Protein AF-A0A160PH85-F1 (afdb_monomer)

Radius of gyration: 37.28 Å; Cα contacts (8 Å, |Δi|>4): 200; chains: 1; bounding box: 58×53×113 Å

Organism: NCBI:txid223967

Secondary structure (DSSP, 8-state):
-----------------------------THHHHHHHHHHHSTTSTHHHHHHHHHHHHHHHHHHHHHHHHHHTT-HHHHHHTB-HHHHHHS-SHHHHHHHHHHH-HHHHS-SEEEEEEEEEEETTEEEEEEEEE-TTS-EEEEEEEEEE-TTS-EEEEEEEEEEPP----

Solvent-accessible surface area (backbone atoms only — not comparable to full-atom values): 10145 Å² total; per-residue (Å²): 137,83,83,89,81,85,87,89,86,84,92,82,83,87,80,93,77,82,88,85,81,77,80,85,79,76,77,75,63,76,69,59,61,57,56,55,55,57,61,62,65,63,68,67,68,71,63,58,58,58,57,52,49,54,52,51,53,51,54,48,50,52,40,54,49,50,26,41,53,19,37,69,71,69,34,42,59,60,27,48,66,35,42,21,69,73,45,40,72,76,30,85,40,40,69,58,42,46,58,50,42,61,73,78,37,45,50,65,46,52,44,69,43,72,46,80,50,76,64,42,76,78,47,97,54,27,37,38,42,32,28,44,31,24,23,81,87,69,52,52,29,36,36,42,35,32,32,35,52,42,98,87,70,48,58,21,39,62,46,74,46,79,43,75,45,82,85,78,80,128

Nearest PDB structures (foldseek):
  3nm7-assembly2_D  TM=8.192E-01  e=1.626E-01  Borreliella burgdorferi
  3n8b-assembly1_A  TM=7.835E-01  e=2.810E-01  Borreliella burgdorferi
  4fcz-assembly2_B  TM=3.807E-01  e=8.813E-03  Pseudomonas putida KT2440
  3nm7-assembly1_A  TM=7.103E-01  e=2.342E-01  Borreliella burgdorferi

Mean predicted aligned error: 13.83 Å

Structure (mmCIF, N/CA/C/O backbone):
data_AF-A0A160PH85-F1
#
_entry.id   AF-A0A160PH85-F1
#
loop_
_atom_site.group_PDB
_atom_site.id
_atom_site.type_symbol
_atom_site.label_atom_id
_atom_site.label_alt_id
_atom_site.label_comp_id
_atom_site.label_asym_id
_atom_site.label_entity_id
_atom_site.label_seq_id
_atom_site.pdbx_PDB_ins_code
_atom_site.Cartn_x
_atom_site.Cartn_y
_atom_site.Cartn_z
_atom_site.occupancy
_atom_site.B_iso_or_equiv
_atom_site.auth_seq_id
_atom_site.auth_comp_id
_atom_site.auth_asym_id
_atom_site.auth_atom_id
_atom_site.pdbx_PDB_model_num
ATOM 1 N N . MET A 1 1 ? -31.679 -39.640 91.077 1.00 38.97 1 MET A N 1
ATOM 2 C CA . MET A 1 1 ? -30.699 -40.746 91.116 1.00 38.97 1 MET A CA 1
ATOM 3 C C . MET A 1 1 ? -29.355 -40.167 90.679 1.00 38.97 1 MET A C 1
ATOM 5 O O . MET A 1 1 ? -29.183 -39.967 89.492 1.00 38.97 1 MET A O 1
ATOM 9 N N . THR A 1 2 ? -28.593 -39.501 91.552 1.00 37.12 2 THR A N 1
ATOM 10 C CA . THR A 1 2 ? -27.645 -40.025 92.569 1.00 37.12 2 THR A CA 1
ATOM 11 C C . THR A 1 2 ? -26.207 -40.074 92.025 1.00 37.12 2 THR A C 1
ATOM 13 O O . THR A 1 2 ? -26.005 -40.565 90.923 1.00 37.12 2 THR A O 1
ATOM 16 N N . ALA A 1 3 ? -25.261 -39.636 92.873 1.00 40.59 3 ALA A N 1
ATOM 17 C CA . ALA A 1 3 ? -23.786 -39.694 92.789 1.00 40.59 3 ALA A CA 1
ATOM 18 C C . ALA A 1 3 ? -23.140 -38.562 91.957 1.00 40.59 3 ALA A C 1
ATOM 20 O O . ALA A 1 3 ? -23.278 -38.540 90.745 1.00 40.59 3 ALA A O 1
ATOM 21 N N . LEU A 1 4 ? -22.487 -37.521 92.503 1.00 45.66 4 LEU A N 1
ATOM 22 C CA . LEU A 1 4 ? -21.490 -37.409 93.590 1.00 45.66 4 LEU A CA 1
ATOM 23 C C . LEU A 1 4 ? -20.307 -38.385 93.468 1.00 45.66 4 LEU A C 1
ATOM 25 O O . LEU A 1 4 ? -20.405 -39.532 93.890 1.00 45.66 4 LEU A O 1
ATOM 29 N N . ALA A 1 5 ? -19.161 -37.868 93.012 1.00 45.28 5 ALA A N 1
ATOM 30 C CA . ALA A 1 5 ? -17.814 -38.320 93.381 1.00 45.28 5 ALA A CA 1
ATOM 31 C C . ALA A 1 5 ? -16.838 -37.133 93.164 1.00 45.28 5 ALA A C 1
ATOM 33 O O . ALA A 1 5 ? -16.748 -36.620 92.057 1.00 45.28 5 ALA A O 1
ATOM 34 N N . ARG A 1 6 ? -16.332 -36.471 94.218 1.00 45.59 6 ARG A N 1
ATOM 35 C CA . ARG A 1 6 ? -15.128 -36.812 95.021 1.00 45.59 6 ARG A CA 1
ATOM 36 C C . ARG A 1 6 ? -13.836 -36.418 94.267 1.00 45.59 6 ARG A C 1
ATOM 38 O O . ARG A 1 6 ? -13.514 -37.041 93.274 1.00 45.59 6 ARG A O 1
ATOM 45 N N . VAL A 1 7 ? -13.200 -35.267 94.520 1.00 44.91 7 VAL A N 1
ATOM 46 C CA . VAL A 1 7 ? -12.321 -34.882 95.657 1.00 44.91 7 VAL A CA 1
ATOM 47 C C . VAL A 1 7 ? -11.009 -35.698 95.741 1.00 44.91 7 VAL A C 1
ATOM 49 O O . VAL A 1 7 ? -11.041 -36.837 96.198 1.00 44.91 7 VAL A O 1
ATOM 52 N N . MET A 1 8 ? -9.895 -34.984 95.444 1.00 36.62 8 MET A N 1
ATOM 53 C CA . MET A 1 8 ? -8.511 -35.041 96.011 1.00 36.62 8 MET A CA 1
ATOM 54 C C . MET A 1 8 ? -7.488 -36.042 95.432 1.00 36.62 8 MET A C 1
ATOM 56 O O . MET A 1 8 ? -7.896 -37.034 94.839 1.00 36.62 8 MET A O 1
ATOM 60 N N . PRO A 1 9 ? -6.170 -35.916 95.742 1.00 52.00 9 PRO A N 1
ATOM 61 C CA . PRO A 1 9 ? -5.299 -34.737 95.979 1.00 52.00 9 PRO A CA 1
ATOM 62 C C . PRO A 1 9 ? -3.922 -34.880 95.260 1.00 52.00 9 PRO A C 1
ATOM 64 O O . PRO A 1 9 ? -3.638 -35.913 94.665 1.00 52.00 9 PRO A O 1
ATOM 67 N N . GLY A 1 10 ? -3.003 -33.909 95.381 1.00 40.59 10 GLY A N 1
ATOM 68 C CA . GLY A 1 10 ? -1.578 -34.212 95.142 1.00 40.59 10 GLY A CA 1
ATOM 69 C C . GLY A 1 10 ? -0.687 -33.041 94.752 1.00 40.59 10 GLY A C 1
ATOM 70 O O . GLY A 1 10 ? -0.408 -32.819 93.582 1.00 40.59 10 GLY A O 1
ATOM 71 N N . SER A 1 11 ? -0.193 -32.325 95.755 1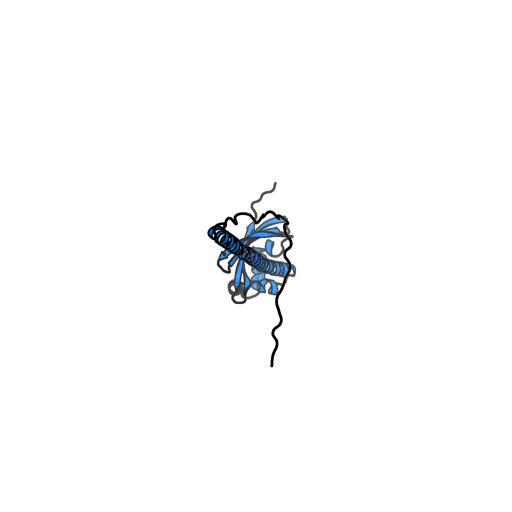.00 54.97 11 SER A N 1
ATOM 72 C CA 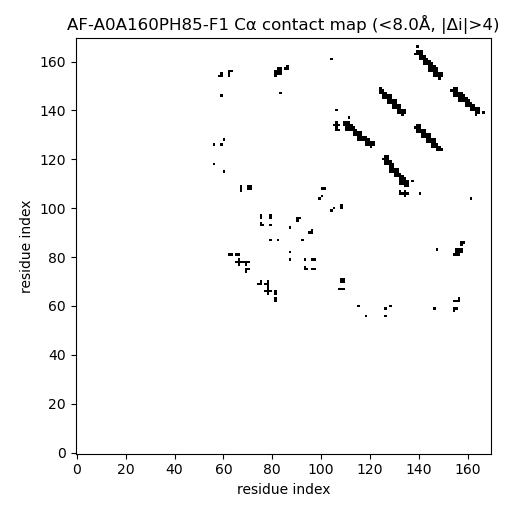. SER A 1 11 ? 0.912 -31.374 95.660 1.00 54.97 11 SER A CA 1
ATOM 73 C C . SER A 1 11 ? 2.211 -32.045 95.206 1.00 54.97 11 SER A C 1
ATOM 75 O O . SER A 1 11 ? 2.631 -32.953 95.909 1.00 54.97 11 SER A O 1
ATOM 77 N N . TRP A 1 12 ? 2.918 -31.527 94.195 1.00 47.91 12 TRP A N 1
ATOM 78 C CA . TRP A 1 12 ? 4.389 -31.578 94.139 1.00 47.91 12 TRP A CA 1
ATOM 79 C C . TRP A 1 12 ? 4.956 -30.343 93.432 1.00 47.91 12 TRP A C 1
ATOM 81 O O . TRP A 1 12 ? 4.346 -29.746 92.550 1.00 47.91 12 TRP A O 1
ATOM 91 N N . ARG A 1 13 ? 6.098 -29.905 93.950 1.00 46.81 13 ARG A N 1
ATOM 92 C CA . ARG A 1 13 ? 6.714 -28.589 93.813 1.00 46.81 13 ARG A CA 1
ATOM 93 C C . ARG A 1 13 ? 7.652 -28.514 92.604 1.00 46.81 13 ARG A C 1
ATOM 95 O O . ARG A 1 13 ? 8.363 -29.465 92.322 1.00 46.81 13 ARG A O 1
ATOM 102 N N . HIS A 1 14 ? 7.754 -27.295 92.073 1.00 50.59 14 HIS A N 1
AT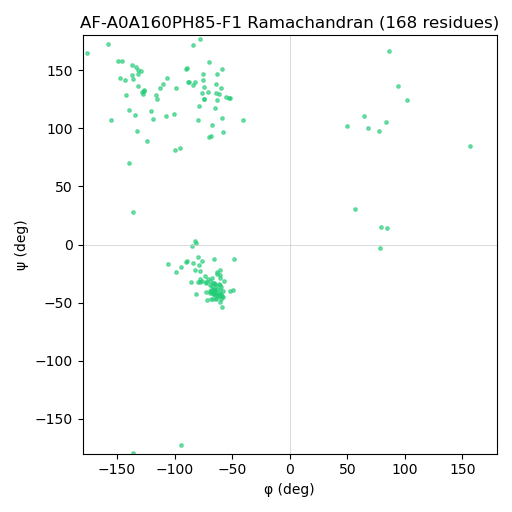OM 103 C CA . HIS A 1 14 ? 8.950 -26.668 91.493 1.00 50.59 14 HIS A CA 1
ATOM 104 C C . HIS A 1 14 ? 9.501 -27.242 90.181 1.00 50.59 14 HIS A C 1
ATOM 106 O O . HIS A 1 14 ? 10.368 -28.106 90.177 1.00 50.59 14 HIS A O 1
ATOM 112 N N . ALA A 1 15 ? 9.179 -26.559 89.084 1.00 48.59 15 ALA A N 1
ATOM 113 C CA . ALA A 1 15 ? 10.149 -26.318 88.026 1.00 48.59 15 ALA A CA 1
ATOM 114 C C . ALA A 1 15 ? 9.966 -24.879 87.531 1.00 48.59 15 ALA A C 1
ATOM 116 O O . ALA A 1 15 ? 8.895 -24.487 87.078 1.00 48.59 15 ALA A O 1
ATOM 117 N N . ARG A 1 16 ? 11.001 -24.057 87.735 1.00 57.28 16 ARG A N 1
ATOM 118 C CA . ARG A 1 16 ? 11.099 -22.709 87.176 1.00 57.28 16 ARG A CA 1
ATOM 119 C C . ARG A 1 16 ? 11.180 -22.840 85.665 1.00 57.28 16 ARG A C 1
ATOM 121 O O . ARG A 1 16 ? 12.196 -23.322 85.172 1.00 57.28 16 ARG A O 1
ATOM 128 N N . GLU A 1 17 ? 10.209 -22.299 84.953 1.00 51.66 17 GLU A N 1
ATOM 129 C CA . GLU A 1 17 ? 10.375 -22.029 83.533 1.00 51.66 17 GLU A CA 1
ATOM 130 C C . GLU A 1 17 ? 10.193 -20.536 83.297 1.00 51.66 17 GLU A C 1
ATOM 132 O O . GLU A 1 17 ? 9.182 -19.916 83.618 1.00 51.66 17 GLU A O 1
ATOM 137 N N . ARG A 1 18 ? 11.309 -19.951 82.865 1.00 52.00 18 ARG A N 1
ATOM 138 C CA . ARG A 1 18 ? 11.480 -18.551 82.513 1.00 52.00 18 ARG A CA 1
ATOM 139 C C . ARG A 1 18 ? 10.519 -18.219 81.379 1.00 52.00 18 ARG A C 1
ATOM 141 O O . ARG A 1 18 ? 10.457 -18.952 80.403 1.00 52.00 18 ARG A O 1
ATOM 148 N N . ILE A 1 19 ? 9.832 -17.092 81.507 1.00 57.91 19 ILE A N 1
ATOM 149 C CA . ILE A 1 19 ? 9.085 -16.445 80.429 1.00 57.91 19 ILE A CA 1
ATOM 150 C C . ILE A 1 19 ? 10.089 -16.006 79.350 1.00 57.91 19 ILE A C 1
ATOM 152 O O . ILE A 1 19 ? 11.055 -15.312 79.681 1.00 57.91 19 ILE A O 1
ATOM 156 N N . PRO A 1 20 ? 9.846 -16.337 78.072 1.00 52.72 20 PRO A N 1
ATOM 157 C CA . PRO A 1 20 ? 10.014 -15.331 77.037 1.00 52.72 20 PRO A CA 1
ATOM 158 C C . PRO A 1 20 ? 8.820 -15.371 76.076 1.00 52.72 20 PRO A C 1
ATOM 160 O O . PRO A 1 20 ? 8.648 -16.304 75.300 1.00 52.72 20 PRO A O 1
ATOM 163 N N . ALA A 1 21 ? 7.999 -14.329 76.105 1.00 45.75 21 ALA A N 1
ATOM 164 C CA . ALA A 1 21 ? 7.094 -14.003 75.009 1.00 45.75 21 ALA A CA 1
ATOM 165 C C . ALA A 1 21 ? 7.290 -12.506 74.771 1.00 45.75 21 ALA A C 1
ATOM 167 O O . ALA A 1 21 ? 7.011 -11.697 75.646 1.00 45.75 21 ALA A O 1
ATOM 168 N N . ALA A 1 22 ? 8.103 -12.151 73.785 1.00 48.22 22 ALA A N 1
ATOM 169 C CA . ALA A 1 22 ? 7.749 -12.040 72.371 1.00 48.22 22 ALA A CA 1
ATOM 170 C C . ALA A 1 22 ? 7.564 -10.551 72.070 1.00 48.22 22 ALA A C 1
ATOM 172 O O . ALA A 1 22 ? 6.879 -9.834 72.795 1.00 48.22 22 ALA A O 1
ATOM 173 N N . GLY A 1 23 ? 8.315 -10.098 71.069 1.00 40.53 23 GLY A N 1
ATOM 174 C CA . GLY A 1 23 ? 8.597 -8.700 70.810 1.00 40.53 23 GLY A CA 1
ATOM 175 C C . GLY A 1 23 ? 7.352 -7.862 70.567 1.00 40.53 23 GLY A C 1
ATOM 176 O O . GLY A 1 23 ? 6.335 -8.328 70.058 1.00 40.53 23 GLY A O 1
ATOM 177 N N . SER A 1 24 ? 7.493 -6.595 70.933 1.00 48.72 24 SER A N 1
ATOM 178 C CA . SER A 1 24 ? 6.669 -5.479 70.502 1.00 48.72 24 SER A CA 1
ATOM 179 C C . SER A 1 24 ? 6.338 -5.595 69.013 1.00 48.72 24 SER A C 1
ATOM 181 O O . SER A 1 24 ? 7.198 -5.396 68.156 1.00 48.72 24 SER A O 1
ATOM 183 N N . ALA A 1 25 ? 5.084 -5.929 68.710 1.00 45.03 25 ALA A N 1
ATOM 184 C CA . ALA A 1 25 ? 4.524 -5.764 67.381 1.00 45.03 25 ALA A CA 1
ATOM 185 C C . ALA A 1 25 ? 4.395 -4.260 67.127 1.00 45.03 25 ALA A C 1
ATOM 187 O O . ALA A 1 25 ? 3.432 -3.613 67.537 1.00 45.03 25 ALA A O 1
ATOM 188 N N . GLU A 1 26 ? 5.418 -3.689 66.505 1.00 52.31 26 GLU A N 1
ATOM 189 C CA . GLU A 1 26 ? 5.367 -2.335 65.984 1.00 52.31 26 GLU A CA 1
ATOM 190 C C . GLU A 1 26 ? 4.365 -2.342 64.823 1.00 52.31 26 GLU A C 1
ATOM 192 O O . GLU A 1 26 ? 4.638 -2.861 63.740 1.00 52.31 26 GLU A O 1
ATOM 197 N N . CYS A 1 27 ? 3.154 -1.837 65.076 1.00 44.97 27 CYS A N 1
ATOM 198 C CA . CYS A 1 27 ? 2.151 -1.584 64.049 1.00 44.97 27 CYS A CA 1
ATOM 199 C C . CYS A 1 27 ? 2.744 -0.629 63.008 1.00 44.97 27 CYS A C 1
ATOM 201 O O . CYS A 1 27 ? 2.713 0.590 63.190 1.00 44.97 27 CYS A O 1
ATOM 203 N N . LEU A 1 28 ? 3.259 -1.171 61.902 1.00 54.47 28 LEU A N 1
ATOM 204 C CA . LEU A 1 28 ? 3.507 -0.377 60.706 1.00 54.47 28 LEU A CA 1
ATOM 205 C C . LEU A 1 28 ? 2.205 0.370 60.357 1.00 54.47 28 LEU A C 1
ATOM 207 O O . LEU A 1 28 ? 1.142 -0.254 60.275 1.00 54.47 28 LEU A O 1
ATOM 211 N N . PRO A 1 29 ? 2.241 1.705 60.200 1.00 52.41 29 PRO A N 1
ATOM 212 C CA . PRO A 1 29 ? 1.034 2.503 60.066 1.00 52.41 29 PRO A CA 1
ATOM 213 C C . PRO A 1 29 ? 0.280 2.098 58.796 1.00 52.41 29 PRO A C 1
ATOM 215 O O . PRO A 1 29 ? 0.810 2.205 57.697 1.00 52.41 29 PRO A O 1
ATOM 218 N N . MET A 1 30 ? -0.992 1.713 58.939 1.00 56.81 30 MET A N 1
ATOM 219 C CA . MET A 1 30 ? -1.927 1.270 57.882 1.00 56.81 30 MET A CA 1
ATOM 220 C C . MET A 1 30 ? -2.000 2.188 56.635 1.00 56.81 30 MET A C 1
ATOM 222 O O . MET A 1 30 ? -2.520 1.807 55.589 1.00 56.81 30 MET A O 1
ATOM 226 N N . ARG A 1 31 ? -1.427 3.393 56.723 1.00 51.41 31 ARG A N 1
ATOM 227 C CA . ARG A 1 31 ? -1.290 4.381 55.648 1.00 51.41 31 ARG A CA 1
ATOM 228 C C . ARG A 1 31 ? -0.277 3.975 54.566 1.00 51.41 31 ARG A C 1
ATOM 230 O O . ARG A 1 31 ? -0.474 4.358 53.420 1.00 51.41 31 ARG A O 1
ATOM 237 N N . THR A 1 32 ? 0.773 3.207 54.874 1.00 51.19 32 THR A N 1
ATOM 238 C CA . THR A 1 32 ? 1.778 2.789 53.868 1.00 51.19 32 THR A CA 1
ATOM 239 C C . THR A 1 32 ? 1.314 1.617 53.007 1.00 51.19 32 THR A C 1
ATOM 241 O O . THR A 1 32 ? 1.633 1.577 51.821 1.00 51.19 32 THR A O 1
ATOM 244 N N . VAL A 1 33 ? 0.509 0.705 53.560 1.00 54.44 33 VAL A N 1
ATOM 245 C CA . VAL A 1 33 ? -0.040 -0.443 52.814 1.00 54.44 33 VAL A CA 1
ATOM 246 C C . VAL A 1 33 ? -1.057 0.014 51.760 1.00 54.44 33 VAL A C 1
ATOM 248 O O . VAL A 1 33 ? -1.035 -0.475 50.633 1.00 54.44 33 VAL A O 1
ATOM 251 N N . ALA A 1 34 ? -1.894 1.007 52.083 1.00 51.69 34 ALA A N 1
ATOM 252 C CA . ALA A 1 34 ? -2.869 1.561 51.139 1.00 51.69 34 ALA A CA 1
ATOM 253 C C . ALA A 1 34 ? -2.201 2.281 49.949 1.00 51.69 34 ALA A C 1
ATOM 255 O O . ALA A 1 34 ? -2.632 2.124 48.809 1.00 51.69 34 ALA A O 1
ATOM 256 N N . SER A 1 35 ? -1.110 3.015 50.193 1.00 51.94 35 SER A N 1
ATOM 257 C CA . SER A 1 35 ? -0.362 3.718 49.141 1.00 51.94 35 SER A CA 1
ATOM 258 C C . SER A 1 35 ? 0.379 2.773 48.188 1.00 51.94 35 SER A C 1
ATOM 260 O O . SER A 1 35 ? 0.500 3.077 47.003 1.00 51.94 35 SER A O 1
ATOM 262 N N . LEU A 1 36 ? 0.840 1.613 48.671 1.00 53.75 36 LEU A N 1
ATOM 263 C CA . LEU A 1 36 ? 1.503 0.612 47.827 1.00 53.75 36 LEU A CA 1
ATOM 264 C C . LEU A 1 36 ? 0.510 -0.109 46.899 1.00 53.75 36 LEU A C 1
ATOM 266 O O . LEU A 1 36 ? 0.851 -0.434 45.765 1.00 53.75 36 LEU A O 1
ATOM 270 N N . LEU A 1 37 ? -0.733 -0.309 47.352 1.00 51.97 37 LEU A N 1
ATOM 271 C CA . LEU A 1 37 ? -1.78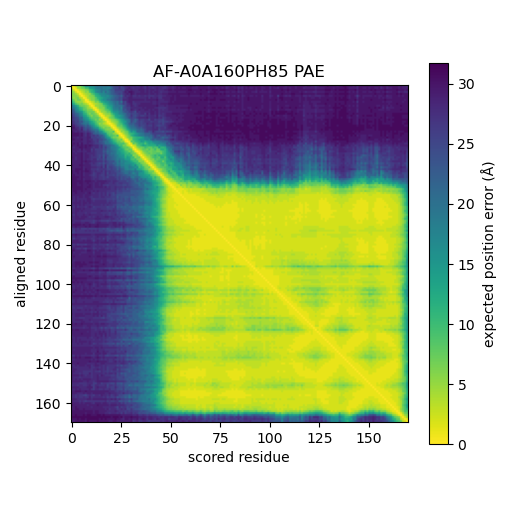8 -0.944 46.555 1.00 51.97 37 LEU A CA 1
ATOM 272 C C . LEU A 1 37 ? -2.260 -0.057 45.388 1.00 51.97 37 LEU A C 1
ATOM 274 O O . LEU A 1 37 ? -2.555 -0.562 44.308 1.00 51.97 37 LEU A O 1
ATOM 278 N N . ILE A 1 38 ? -2.287 1.265 45.583 1.00 54.09 38 ILE A N 1
ATOM 279 C CA . ILE A 1 38 ? -2.696 2.236 44.552 1.00 54.09 38 ILE A CA 1
ATOM 280 C C . ILE A 1 38 ? -1.630 2.376 43.448 1.00 54.09 38 ILE A C 1
ATOM 282 O O . ILE A 1 38 ? -1.986 2.561 42.287 1.00 54.09 38 ILE A O 1
ATOM 286 N N . LEU A 1 39 ? -0.339 2.219 43.771 1.00 53.56 39 LEU A N 1
ATOM 287 C CA . LEU A 1 39 ? 0.755 2.287 42.788 1.00 53.56 39 LEU A CA 1
ATOM 288 C C . LEU A 1 39 ? 0.830 1.041 41.880 1.00 53.56 39 LEU A C 1
ATOM 290 O O . LEU A 1 39 ? 1.281 1.127 40.742 1.00 53.56 39 LEU A O 1
ATOM 294 N N . VAL A 1 40 ? 0.371 -0.119 42.361 1.00 54.41 40 VAL A N 1
ATOM 295 C CA . VAL A 1 40 ? 0.339 -1.368 41.575 1.00 54.41 40 VAL A CA 1
ATOM 296 C C . VAL A 1 40 ? -0.842 -1.393 40.592 1.00 54.41 40 VAL A C 1
ATOM 298 O O . VAL A 1 40 ? -0.726 -1.961 39.509 1.00 54.41 40 VAL A O 1
ATOM 301 N N . LEU A 1 41 ? -1.959 -0.732 40.915 1.00 53.34 41 LEU A N 1
ATOM 302 C CA . LEU A 1 41 ? -3.154 -0.686 40.059 1.00 53.34 41 LEU A CA 1
ATOM 303 C C . LEU A 1 41 ? -3.039 0.285 38.868 1.00 53.34 41 LEU A C 1
ATOM 305 O O . LEU A 1 41 ? -3.721 0.087 37.866 1.00 53.34 41 LEU A O 1
ATOM 309 N N . THR A 1 42 ? -2.165 1.296 38.918 1.00 55.12 42 THR A N 1
ATOM 310 C CA . THR A 1 42 ? -1.960 2.248 37.806 1.00 55.12 42 THR A CA 1
ATOM 311 C C . THR A 1 42 ? -0.987 1.761 36.727 1.00 55.12 42 THR A C 1
ATOM 313 O O . THR A 1 42 ? -1.004 2.289 35.618 1.00 55.12 42 THR A O 1
ATOM 316 N N . GLY A 1 43 ? -0.173 0.732 36.993 1.00 53.47 43 GLY A N 1
ATOM 317 C CA . GLY A 1 43 ? 0.814 0.211 36.034 1.00 53.47 43 GLY A CA 1
ATOM 318 C C . GLY A 1 43 ? 0.244 -0.644 34.890 1.00 53.47 43 GLY A C 1
ATOM 319 O O . GLY A 1 43 ? 0.942 -0.887 33.910 1.00 53.47 43 GLY A O 1
ATOM 320 N N . LEU A 1 44 ? -1.011 -1.100 34.985 1.00 55.41 44 LEU A N 1
ATOM 321 C CA . LEU A 1 44 ? -1.615 -2.036 34.022 1.00 55.41 44 LEU A CA 1
ATOM 322 C C . LEU A 1 44 ? -2.328 -1.359 32.837 1.00 55.41 44 LEU A C 1
ATOM 324 O O . LEU A 1 44 ? -2.601 -2.026 31.843 1.00 55.41 44 LEU A O 1
ATOM 328 N N . ALA A 1 45 ? -2.621 -0.057 32.904 1.00 55.44 45 ALA A N 1
ATOM 329 C CA . ALA A 1 45 ? -3.413 0.623 31.872 1.00 55.44 45 ALA A CA 1
ATOM 330 C C . ALA A 1 45 ? -2.604 1.047 30.628 1.00 55.44 45 ALA A C 1
ATOM 332 O O . ALA A 1 45 ? -3.178 1.217 29.561 1.00 55.44 45 ALA A O 1
ATOM 333 N N . VAL A 1 46 ? -1.277 1.185 30.733 1.00 56.50 46 VAL A N 1
ATOM 334 C CA . VAL A 1 46 ? -0.428 1.722 29.646 1.00 56.50 46 VAL A CA 1
ATOM 335 C C . VAL A 1 46 ? -0.117 0.706 28.534 1.00 56.50 46 VAL A C 1
ATOM 337 O O . VAL A 1 46 ? 0.254 1.099 27.438 1.00 56.50 46 VAL A O 1
ATOM 340 N N . GLN A 1 47 ? -0.294 -0.598 28.763 1.00 58.44 47 GLN A N 1
ATOM 341 C CA . GLN A 1 47 ? 0.129 -1.638 27.804 1.00 58.44 47 GLN A CA 1
ATOM 342 C C . GLN A 1 47 ? -0.940 -2.016 26.758 1.00 58.44 47 GLN A C 1
ATOM 344 O O . GLN A 1 47 ? -0.630 -2.685 25.772 1.00 58.44 47 GLN A O 1
ATOM 349 N N . ALA A 1 48 ? -2.203 -1.628 26.959 1.00 62.25 48 ALA A N 1
ATOM 350 C CA . ALA A 1 48 ? -3.299 -2.013 26.063 1.00 62.25 48 ALA A CA 1
ATOM 351 C C . ALA A 1 48 ? -3.311 -1.211 24.746 1.00 62.25 48 ALA A C 1
ATOM 353 O O . ALA A 1 48 ? -3.681 -1.745 23.693 1.00 62.25 48 ALA A O 1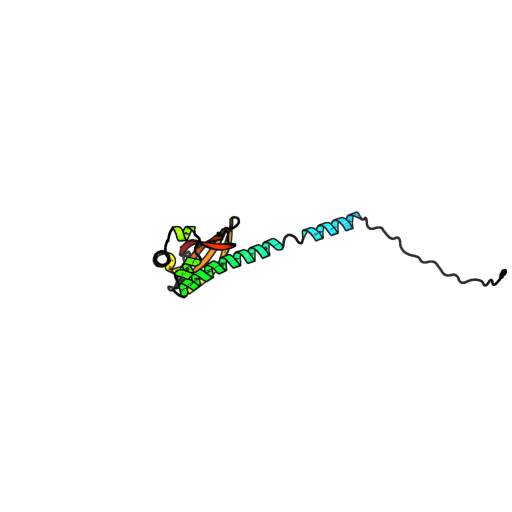
ATOM 354 N N . ASP A 1 49 ? -2.862 0.045 24.791 1.00 67.62 49 ASP A N 1
ATOM 355 C CA . ASP A 1 49 ? -2.891 0.950 23.639 1.00 67.62 49 ASP A CA 1
ATOM 356 C C . ASP A 1 49 ? -1.843 0.569 22.584 1.00 67.62 49 ASP A C 1
ATOM 358 O O . ASP A 1 49 ? -2.153 0.520 21.391 1.00 67.62 49 ASP A O 1
ATOM 362 N N . ASP A 1 50 ? -0.631 0.191 23.004 1.00 76.44 50 ASP A N 1
ATOM 363 C CA . ASP A 1 50 ? 0.454 -0.177 22.083 1.00 76.44 50 ASP A CA 1
ATOM 364 C C . ASP A 1 50 ? 0.148 -1.461 21.293 1.00 76.44 50 ASP A C 1
ATOM 366 O O . ASP A 1 50 ? 0.381 -1.529 20.082 1.00 76.44 50 ASP A O 1
ATOM 370 N N . ALA A 1 51 ? -0.436 -2.473 21.944 1.00 79.38 51 ALA A N 1
ATOM 371 C CA . ALA A 1 51 ? -0.817 -3.725 21.286 1.00 79.38 51 ALA A CA 1
ATOM 372 C C . ALA A 1 51 ? -1.943 -3.524 20.253 1.00 79.38 51 ALA A C 1
ATOM 374 O O . ALA A 1 51 ? -1.931 -4.117 19.165 1.00 79.38 51 ALA A O 1
ATOM 375 N N . THR A 1 52 ? -2.907 -2.658 20.573 1.00 84.12 52 THR A N 1
ATOM 376 C CA . THR A 1 52 ? -4.025 -2.319 19.681 1.00 84.12 52 THR A CA 1
ATOM 377 C C . THR A 1 52 ? -3.537 -1.519 18.473 1.00 84.12 52 THR A C 1
ATOM 379 O O . THR A 1 52 ? -3.920 -1.805 17.332 1.00 84.12 52 THR A O 1
ATOM 382 N N . ARG A 1 53 ? -2.624 -0.568 18.697 1.00 86.38 53 ARG A N 1
ATOM 383 C CA . ARG A 1 53 ? -1.976 0.222 17.646 1.00 86.38 53 ARG A CA 1
ATOM 384 C C . ARG A 1 53 ? -1.190 -0.655 16.675 1.00 86.38 53 ARG A C 1
ATOM 386 O O . ARG A 1 53 ? -1.396 -0.561 15.466 1.00 86.38 53 ARG A O 1
ATOM 393 N N . ASP A 1 54 ? -0.339 -1.552 17.172 1.00 88.94 54 ASP A N 1
ATOM 394 C CA . ASP A 1 54 ? 0.448 -2.454 16.317 1.00 88.94 54 ASP A CA 1
ATOM 395 C C . ASP A 1 54 ? -0.451 -3.354 15.451 1.00 88.94 54 ASP A C 1
ATOM 397 O O . ASP A 1 54 ? -0.238 -3.494 14.244 1.00 88.94 54 ASP A O 1
ATOM 401 N N . THR A 1 55 ? -1.523 -3.893 16.037 1.00 91.62 55 THR A N 1
ATOM 402 C CA . THR A 1 55 ? -2.524 -4.687 15.306 1.00 91.62 55 THR A CA 1
ATOM 403 C C . THR A 1 55 ? -3.196 -3.870 14.199 1.00 91.62 55 THR A C 1
ATOM 405 O O . THR A 1 55 ? -3.343 -4.341 13.068 1.00 91.62 55 THR A O 1
ATOM 408 N N . THR A 1 56 ? -3.551 -2.622 14.498 1.00 93.31 56 THR A N 1
ATOM 409 C CA . THR A 1 56 ? -4.182 -1.703 13.545 1.00 93.31 56 THR A CA 1
ATOM 410 C C . THR A 1 56 ? -3.252 -1.383 12.371 1.00 93.31 56 THR A C 1
ATOM 412 O O . THR A 1 56 ? -3.649 -1.511 11.209 1.00 93.31 56 THR A O 1
ATOM 415 N N . LEU A 1 57 ? -1.988 -1.051 12.650 1.00 94.88 57 LEU A N 1
ATOM 416 C CA . LEU A 1 57 ? -0.987 -0.772 11.617 1.00 94.88 57 LEU A CA 1
ATOM 417 C C . LEU A 1 57 ? -0.699 -2.003 10.747 1.00 94.88 57 LEU A C 1
ATOM 419 O O . LEU A 1 57 ? -0.551 -1.875 9.530 1.00 94.88 57 LEU A O 1
ATOM 423 N N . LYS A 1 58 ? -0.657 -3.203 11.337 1.00 95.94 58 LYS A N 1
ATOM 424 C CA . LYS A 1 58 ? -0.514 -4.464 10.591 1.00 95.94 58 LYS A CA 1
ATOM 425 C C . LYS A 1 58 ? -1.675 -4.690 9.623 1.00 95.94 58 LYS A C 1
ATOM 427 O O . LYS A 1 58 ? -1.432 -5.033 8.469 1.00 95.94 58 LYS A O 1
ATOM 432 N N . ALA A 1 59 ? -2.915 -4.448 10.047 1.00 96.31 59 ALA A N 1
ATOM 433 C CA . ALA A 1 59 ? -4.088 -4.591 9.181 1.00 96.31 59 ALA A CA 1
ATOM 434 C C . ALA A 1 59 ? -4.085 -3.589 8.006 1.00 96.31 59 ALA A C 1
ATOM 436 O O . ALA A 1 59 ? -4.416 -3.947 6.869 1.00 96.31 59 ALA A O 1
ATOM 437 N N . ALA A 1 60 ? -3.658 -2.348 8.256 1.00 96.81 60 ALA A N 1
ATOM 438 C CA . ALA A 1 60 ? -3.492 -1.342 7.210 1.00 96.81 60 ALA A CA 1
ATOM 439 C C . ALA A 1 60 ? -2.397 -1.741 6.202 1.00 96.81 60 ALA A C 1
ATOM 441 O O . ALA A 1 60 ? -2.630 -1.716 4.992 1.00 96.81 60 ALA A O 1
ATOM 442 N N . ARG A 1 61 ? -1.231 -2.195 6.682 1.00 97.94 61 ARG A N 1
ATOM 443 C CA . ARG A 1 61 ? -0.133 -2.689 5.828 1.00 97.94 61 ARG A CA 1
ATOM 444 C C . ARG A 1 61 ? -0.555 -3.883 4.980 1.00 97.94 61 ARG A C 1
ATOM 446 O O . ARG A 1 61 ? -0.328 -3.861 3.774 1.00 97.94 61 ARG A O 1
ATOM 453 N N . ALA A 1 62 ? -1.264 -4.844 5.569 1.00 98.19 62 ALA A N 1
ATOM 454 C CA . ALA A 1 62 ? -1.783 -6.004 4.850 1.00 98.19 62 ALA A CA 1
ATOM 455 C C . ALA A 1 62 ? -2.696 -5.610 3.674 1.00 98.19 62 ALA A C 1
ATOM 457 O O . ALA A 1 62 ? -2.737 -6.296 2.659 1.00 98.19 62 ALA A O 1
ATOM 458 N N . THR A 1 63 ? -3.416 -4.490 3.776 1.00 98.44 63 THR A N 1
ATOM 459 C CA . THR A 1 63 ? -4.250 -3.969 2.679 1.00 98.44 63 THR A CA 1
ATOM 460 C C . THR A 1 63 ? -3.408 -3.474 1.503 1.00 98.44 63 THR A C 1
ATOM 462 O O . THR A 1 63 ? -3.725 -3.769 0.351 1.00 98.44 63 THR A O 1
ATOM 465 N N . ILE A 1 64 ? -2.299 -2.785 1.779 1.00 98.25 64 ILE A N 1
ATOM 466 C CA . ILE A 1 64 ? -1.350 -2.349 0.745 1.00 98.25 64 ILE A CA 1
ATOM 467 C C . ILE A 1 64 ? -0.658 -3.557 0.107 1.00 98.25 64 ILE A C 1
ATOM 469 O O . ILE A 1 64 ? -0.537 -3.621 -1.114 1.00 98.25 64 ILE A O 1
ATOM 473 N N . GLU A 1 65 ? -0.248 -4.539 0.912 1.00 98.00 65 GLU A N 1
ATOM 474 C CA . GLU A 1 65 ? 0.383 -5.771 0.421 1.00 98.00 65 GLU A CA 1
ATOM 475 C C . GLU A 1 65 ? -0.541 -6.538 -0.525 1.00 98.00 65 GLU A C 1
ATOM 477 O O . GLU A 1 65 ? -0.124 -6.883 -1.628 1.00 98.00 65 GLU A O 1
ATOM 482 N N . ARG A 1 66 ? -1.821 -6.717 -0.160 1.00 98.44 66 ARG A N 1
ATOM 483 C CA . ARG A 1 66 ? -2.812 -7.357 -1.043 1.00 98.44 66 ARG A CA 1
ATOM 484 C C . ARG A 1 66 ? -2.951 -6.631 -2.379 1.00 98.44 66 ARG A C 1
ATOM 486 O O . ARG A 1 66 ? -3.043 -7.292 -3.415 1.00 98.44 66 ARG A O 1
ATOM 493 N N . GLN A 1 67 ? -2.927 -5.297 -2.378 1.00 97.94 67 GLN A N 1
ATOM 494 C CA . GLN A 1 67 ? -2.974 -4.519 -3.615 1.00 97.94 67 GLN A CA 1
ATOM 495 C C . GLN A 1 67 ? -1.705 -4.714 -4.464 1.00 97.94 67 GLN A C 1
ATOM 497 O O . GLN A 1 67 ? -1.812 -4.968 -5.664 1.00 97.94 67 GLN A O 1
ATOM 502 N N . ILE A 1 68 ? -0.514 -4.642 -3.859 1.00 97.00 68 ILE A N 1
ATOM 503 C CA . ILE A 1 68 ? 0.764 -4.858 -4.560 1.00 97.00 68 ILE A CA 1
ATOM 504 C C . ILE A 1 68 ? 0.836 -6.276 -5.139 1.00 97.00 68 ILE A C 1
ATOM 506 O O . ILE A 1 68 ? 1.244 -6.465 -6.286 1.00 97.00 68 ILE A O 1
ATOM 510 N N . ASP A 1 69 ? 0.395 -7.284 -4.391 1.00 97.19 69 ASP A N 1
ATOM 511 C CA . ASP A 1 69 ? 0.373 -8.665 -4.864 1.00 97.19 69 ASP A CA 1
ATOM 512 C C . ASP A 1 69 ? -0.642 -8.879 -5.988 1.00 97.19 69 ASP A C 1
ATOM 514 O O . ASP A 1 69 ? -0.375 -9.635 -6.926 1.00 97.19 69 ASP A O 1
ATOM 518 N N . ALA A 1 70 ? -1.784 -8.192 -5.948 1.00 97.88 70 ALA A N 1
ATOM 519 C CA . ALA A 1 70 ? -2.721 -8.177 -7.062 1.00 97.88 70 ALA A CA 1
ATOM 520 C C . ALA A 1 70 ? -2.091 -7.548 -8.318 1.00 97.88 70 ALA A C 1
ATOM 522 O O . ALA A 1 70 ? -2.181 -8.135 -9.398 1.00 97.88 70 ALA A O 1
ATOM 523 N N . PHE A 1 71 ? -1.358 -6.435 -8.188 1.00 96.25 71 PHE A N 1
ATOM 524 C CA . PHE A 1 71 ? -0.607 -5.858 -9.310 1.00 96.25 71 PHE A CA 1
ATOM 525 C C . PHE A 1 71 ? 0.426 -6.831 -9.890 1.00 96.25 71 PHE A C 1
ATOM 527 O O . PHE A 1 71 ? 0.483 -7.003 -11.108 1.00 96.25 71 PHE A O 1
ATOM 534 N N . ARG A 1 72 ? 1.185 -7.537 -9.041 1.00 93.44 72 ARG A N 1
ATOM 535 C CA . ARG A 1 72 ? 2.163 -8.553 -9.477 1.00 93.44 72 ARG A CA 1
ATOM 536 C C . ARG A 1 72 ? 1.527 -9.686 -10.278 1.00 93.44 72 ARG A C 1
ATOM 538 O O . ARG A 1 72 ? 2.129 -10.169 -11.234 1.00 93.44 72 ARG A O 1
ATOM 545 N N . ARG A 1 73 ? 0.308 -10.094 -9.916 1.00 96.06 73 ARG A N 1
ATOM 546 C CA . ARG A 1 73 ? -0.467 -11.108 -10.650 1.00 96.06 73 ARG A CA 1
ATOM 547 C C . ARG A 1 73 ? -1.208 -10.551 -11.872 1.00 96.06 73 ARG A C 1
ATOM 549 O O . ARG A 1 73 ? -1.882 -11.314 -12.554 1.00 96.06 73 ARG A O 1
ATOM 556 N N . ASN A 1 74 ? -1.065 -9.258 -12.173 1.00 95.06 74 ASN A N 1
ATOM 557 C CA . ASN A 1 74 ? -1.834 -8.534 -13.191 1.00 95.06 74 ASN A CA 1
ATOM 558 C C . ASN A 1 74 ? -3.360 -8.604 -12.956 1.00 95.06 74 ASN A C 1
ATOM 560 O O . ASN A 1 74 ? -4.148 -8.563 -13.898 1.00 95.06 74 ASN A O 1
ATOM 564 N N . ASP A 1 75 ? -3.778 -8.695 -11.693 1.00 97.31 75 ASP A N 1
ATOM 565 C CA . ASP A 1 75 ? -5.173 -8.784 -11.267 1.00 97.31 75 ASP A CA 1
ATOM 566 C C . ASP A 1 75 ? -5.704 -7.391 -10.898 1.00 97.31 75 ASP A C 1
ATOM 568 O O . ASP A 1 75 ? -5.704 -6.963 -9.739 1.00 97.31 75 ASP A O 1
ATOM 572 N N . ALA A 1 76 ? -6.130 -6.646 -11.921 1.00 95.81 76 ALA A N 1
ATOM 573 C CA . ALA A 1 76 ? -6.654 -5.294 -11.748 1.00 95.81 76 ALA A CA 1
ATOM 574 C C . ALA A 1 76 ? -7.914 -5.262 -10.867 1.00 95.81 76 ALA A C 1
ATOM 576 O O . ALA A 1 76 ? -8.106 -4.306 -10.116 1.00 95.81 76 ALA A O 1
ATOM 577 N N . ALA A 1 77 ? -8.754 -6.299 -10.934 1.00 97.75 77 ALA A N 1
ATOM 578 C CA . ALA A 1 77 ? -9.990 -6.376 -10.165 1.00 97.75 77 ALA A CA 1
ATOM 579 C C . ALA A 1 77 ? -9.704 -6.525 -8.666 1.00 97.75 77 ALA A C 1
ATOM 581 O O . ALA A 1 77 ? -10.264 -5.775 -7.865 1.00 97.75 77 ALA A O 1
ATOM 582 N N . ALA A 1 78 ? -8.791 -7.424 -8.281 1.00 98.06 78 ALA A N 1
ATOM 583 C CA . ALA A 1 78 ? -8.386 -7.572 -6.886 1.00 98.06 78 ALA A CA 1
ATOM 584 C C . ALA A 1 78 ? -7.659 -6.325 -6.361 1.00 98.06 78 ALA A C 1
ATOM 586 O O . ALA A 1 78 ? -7.926 -5.886 -5.245 1.00 98.06 78 ALA A O 1
ATOM 587 N N . ALA A 1 79 ? -6.801 -5.693 -7.169 1.00 97.69 79 ALA A N 1
ATOM 588 C CA . ALA A 1 79 ? -6.123 -4.461 -6.764 1.00 97.69 79 ALA A CA 1
ATOM 589 C C . ALA A 1 79 ? -7.109 -3.301 -6.539 1.00 97.69 79 ALA A C 1
ATOM 591 O O . ALA A 1 79 ? -6.999 -2.550 -5.564 1.00 97.69 79 ALA A O 1
ATOM 592 N N . TYR A 1 80 ? -8.095 -3.175 -7.431 1.00 97.88 80 TYR A N 1
ATOM 593 C CA . TYR A 1 80 ? -9.177 -2.200 -7.333 1.00 97.88 80 TYR A CA 1
ATOM 594 C C . TYR A 1 80 ? -10.118 -2.495 -6.154 1.00 97.88 80 TYR A C 1
ATOM 596 O O . TYR A 1 80 ? -10.658 -1.572 -5.544 1.00 97.88 80 TYR A O 1
ATOM 604 N N . ALA A 1 81 ? -10.268 -3.764 -5.759 1.00 97.56 81 ALA A N 1
ATOM 605 C CA . ALA A 1 81 ? -11.062 -4.144 -4.597 1.00 97.56 81 ALA A CA 1
ATOM 606 C C . ALA A 1 81 ? -10.506 -3.580 -3.272 1.00 97.56 81 ALA A C 1
ATOM 608 O O . ALA A 1 81 ? -11.273 -3.344 -2.340 1.00 97.56 81 ALA A O 1
ATOM 609 N N . GLU A 1 82 ? -9.209 -3.284 -3.183 1.00 98.25 82 GLU A N 1
ATOM 610 C CA . GLU A 1 82 ? -8.619 -2.647 -1.996 1.00 98.25 82 GLU A CA 1
ATOM 611 C C . GLU A 1 82 ? -8.848 -1.125 -1.938 1.00 98.25 82 GLU A C 1
ATOM 613 O O . GLU A 1 82 ? -8.623 -0.498 -0.899 1.00 98.25 82 GLU A O 1
ATOM 618 N N . ALA A 1 83 ? -9.334 -0.514 -3.023 1.00 97.75 83 ALA A N 1
ATOM 619 C CA . ALA A 1 83 ? -9.601 0.917 -3.091 1.00 97.75 83 ALA A CA 1
ATOM 620 C C . ALA A 1 83 ? -10.875 1.307 -2.321 1.00 97.75 83 ALA A C 1
ATOM 622 O O . ALA A 1 83 ? -11.894 0.607 -2.362 1.00 97.75 83 ALA A O 1
ATOM 623 N N . ALA A 1 84 ? -10.828 2.458 -1.650 1.00 97.81 84 ALA A N 1
ATOM 624 C CA . ALA A 1 84 ? -11.956 3.029 -0.921 1.00 97.81 84 ALA A CA 1
ATOM 625 C C . ALA A 1 84 ? -13.060 3.530 -1.874 1.00 97.81 84 ALA A C 1
ATOM 627 O O . ALA A 1 84 ? -12.761 3.877 -3.021 1.00 97.81 84 ALA A O 1
ATOM 628 N N . PRO A 1 85 ? -14.324 3.646 -1.414 1.00 96.75 85 PRO A N 1
ATOM 629 C CA . PRO A 1 85 ? -15.448 4.080 -2.249 1.00 96.75 85 PRO A CA 1
ATOM 630 C C . PRO A 1 85 ? -15.191 5.389 -3.000 1.00 96.75 85 PRO A C 1
ATOM 632 O O . PRO A 1 85 ? -15.492 5.494 -4.182 1.00 96.75 85 PRO A O 1
ATOM 635 N N . GLN A 1 86 ? -14.548 6.363 -2.355 1.00 95.75 86 GLN A N 1
ATOM 636 C CA . GLN A 1 86 ? -14.172 7.633 -2.985 1.00 95.75 86 GLN A CA 1
ATOM 637 C C . GLN A 1 86 ? -13.229 7.473 -4.190 1.00 95.75 86 GLN A C 1
ATOM 639 O O . GLN A 1 86 ? -13.431 8.123 -5.210 1.00 95.75 86 GLN A O 1
ATOM 644 N N . VAL A 1 87 ? -12.255 6.558 -4.127 1.00 95.25 87 VAL A N 1
ATOM 645 C CA . VAL A 1 87 ? -11.375 6.246 -5.267 1.00 95.25 87 VAL A CA 1
ATOM 646 C C . VAL A 1 87 ? -12.169 5.540 -6.364 1.00 95.25 87 VAL A C 1
ATOM 648 O O . VAL A 1 87 ? -12.009 5.845 -7.544 1.00 95.25 87 VAL A O 1
ATOM 651 N N . ARG A 1 88 ? -13.071 4.632 -5.985 1.00 95.69 88 ARG A N 1
ATOM 652 C CA . ARG A 1 88 ? -13.941 3.919 -6.929 1.00 95.69 88 ARG A CA 1
ATOM 653 C C . ARG A 1 88 ? -14.915 4.848 -7.658 1.00 95.69 88 ARG A C 1
ATOM 655 O O . ARG A 1 88 ? -15.171 4.648 -8.838 1.00 95.69 88 ARG A O 1
ATOM 662 N N . ASN A 1 89 ? -15.389 5.901 -6.994 1.00 95.38 89 ASN A N 1
ATOM 663 C CA . ASN A 1 89 ? -16.231 6.931 -7.606 1.00 95.38 89 ASN A CA 1
ATOM 664 C C . ASN A 1 89 ? -15.473 7.743 -8.670 1.00 95.38 89 ASN A C 1
ATOM 666 O O . ASN A 1 89 ? -16.071 8.162 -9.657 1.00 95.38 89 ASN A O 1
ATOM 670 N N . LEU A 1 90 ? -14.165 7.955 -8.482 1.00 93.38 90 LEU A N 1
ATOM 671 C CA . LEU A 1 90 ? -13.305 8.642 -9.454 1.00 93.38 90 LEU A CA 1
ATOM 672 C C . LEU A 1 90 ? -12.913 7.741 -10.632 1.00 93.38 90 LEU A C 1
ATOM 674 O O . LEU A 1 90 ? -12.744 8.225 -11.750 1.00 93.38 90 LEU A O 1
ATOM 678 N N . PHE A 1 91 ? -12.772 6.438 -10.388 1.00 93.81 91 PHE A N 1
ATOM 679 C CA . PHE A 1 91 ? -12.397 5.439 -11.389 1.00 93.81 91 PHE A CA 1
ATOM 680 C C . PHE A 1 91 ? -13.463 4.341 -11.436 1.00 93.81 91 PHE A C 1
ATOM 682 O O . PHE A 1 91 ? -13.319 3.349 -10.724 1.00 93.81 91 PHE A O 1
ATOM 689 N N . PRO A 1 92 ? -14.520 4.481 -12.260 1.00 90.94 92 PRO A N 1
ATOM 690 C CA . PRO A 1 92 ? -15.705 3.616 -12.199 1.00 90.94 92 PRO A CA 1
ATOM 691 C C . PRO A 1 92 ? -15.470 2.147 -12.572 1.00 90.94 92 PRO A C 1
ATOM 693 O O . PRO A 1 92 ? -16.351 1.316 -12.366 1.00 90.94 92 PRO A O 1
ATOM 696 N N . SER A 1 93 ? -14.310 1.818 -13.148 1.00 95.75 93 SER A N 1
ATOM 697 C CA . SER A 1 93 ? -13.952 0.451 -13.518 1.00 95.75 93 SER A CA 1
ATOM 698 C C . SER A 1 93 ? -12.506 0.122 -13.163 1.00 95.75 93 SER A C 1
ATOM 700 O O . SER A 1 93 ? -11.636 1.001 -13.119 1.00 95.75 93 SER A O 1
ATOM 702 N N . ALA A 1 94 ? -12.244 -1.171 -12.961 1.00 96.06 94 ALA A N 1
ATOM 703 C CA . ALA A 1 94 ? -10.899 -1.682 -12.732 1.00 96.06 94 ALA A CA 1
ATOM 704 C C . ALA A 1 94 ? -9.971 -1.395 -13.928 1.00 96.06 94 ALA A C 1
ATOM 706 O O . ALA A 1 94 ? -8.798 -1.088 -13.711 1.00 96.06 94 ALA A O 1
ATOM 707 N N . GLU A 1 95 ? -10.478 -1.415 -15.173 1.00 95.69 95 GLU A N 1
ATOM 708 C CA . GLU A 1 95 ? -9.668 -1.056 -16.348 1.00 95.69 95 GLU A CA 1
ATOM 709 C C . GLU A 1 95 ? -9.249 0.418 -16.321 1.00 95.69 95 GLU A C 1
ATOM 711 O O . GLU A 1 95 ? -8.096 0.750 -16.596 1.00 95.69 95 GLU A O 1
ATOM 716 N N . THR A 1 96 ? -10.167 1.315 -15.953 1.00 94.38 96 THR A N 1
ATOM 717 C CA . THR A 1 96 ? -9.871 2.753 -15.874 1.00 94.38 96 THR A CA 1
ATOM 718 C C . THR A 1 96 ? -8.858 3.040 -14.767 1.00 94.38 96 THR A C 1
ATOM 720 O O . THR A 1 96 ? -7.901 3.791 -14.972 1.00 94.38 96 THR A O 1
ATOM 723 N N . PHE A 1 97 ? -9.033 2.397 -13.609 1.00 95.25 97 PHE A N 1
ATOM 724 C CA . PHE A 1 97 ? -8.101 2.485 -12.491 1.00 95.25 97 PHE A CA 1
ATOM 725 C C . PHE A 1 97 ? -6.699 2.016 -12.894 1.00 95.25 97 PHE A C 1
ATOM 727 O O . PHE A 1 97 ? -5.736 2.774 -12.758 1.00 95.25 97 PHE A O 1
ATOM 734 N N . ILE A 1 98 ? -6.571 0.804 -13.448 1.00 95.38 98 ILE A N 1
ATOM 735 C CA . ILE A 1 98 ? -5.255 0.247 -13.775 1.00 95.38 98 ILE A CA 1
ATOM 736 C C . ILE A 1 98 ? -4.567 1.025 -14.902 1.00 95.38 98 ILE A C 1
ATOM 738 O O . ILE A 1 98 ? -3.352 1.209 -14.862 1.00 95.38 98 ILE A O 1
ATOM 742 N N . ALA A 1 99 ? -5.326 1.560 -15.865 1.00 94.19 99 ALA A N 1
ATOM 743 C CA . ALA A 1 99 ? -4.783 2.402 -16.927 1.00 94.19 99 ALA A CA 1
ATOM 744 C C . ALA A 1 99 ? -4.178 3.711 -16.389 1.00 94.19 99 ALA A C 1
ATOM 746 O O . ALA A 1 99 ? -3.169 4.183 -16.917 1.00 94.19 99 ALA A O 1
ATOM 747 N N . MET A 1 100 ? -4.767 4.300 -15.344 1.00 92.62 100 MET A N 1
ATOM 748 C CA . MET A 1 100 ? -4.207 5.471 -14.661 1.00 92.62 100 MET A CA 1
ATOM 749 C C . MET A 1 100 ? -2.966 5.089 -13.840 1.00 92.62 100 MET A C 1
ATOM 751 O O . MET A 1 100 ? -1.919 5.727 -13.981 1.00 92.62 100 MET A O 1
ATOM 755 N N . VAL A 1 101 ? -3.046 4.010 -13.052 1.00 93.69 101 VAL A N 1
ATOM 756 C CA . VAL A 1 101 ? -1.932 3.519 -12.220 1.00 93.69 101 VAL A CA 1
ATOM 757 C C . VAL A 1 101 ? -0.704 3.206 -13.077 1.00 93.69 101 VAL A C 1
ATOM 759 O O . VAL A 1 101 ? 0.396 3.650 -12.756 1.00 93.69 101 VAL A O 1
ATOM 762 N N . ALA A 1 102 ? -0.878 2.526 -14.211 1.00 92.19 102 ALA A N 1
ATOM 763 C CA . ALA A 1 102 ? 0.222 2.191 -15.113 1.00 92.19 102 ALA A CA 1
ATOM 764 C C . ALA A 1 102 ? 0.951 3.427 -15.672 1.00 92.19 102 ALA A C 1
ATOM 766 O O . ALA A 1 102 ? 2.148 3.360 -15.943 1.00 92.19 102 ALA A O 1
ATOM 767 N N . LYS A 1 103 ? 0.259 4.565 -15.820 1.00 90.75 103 LYS A N 1
ATOM 768 C CA . LYS A 1 103 ? 0.847 5.811 -16.338 1.00 90.75 103 LYS A CA 1
ATOM 769 C C . LYS A 1 103 ? 1.611 6.598 -15.275 1.00 9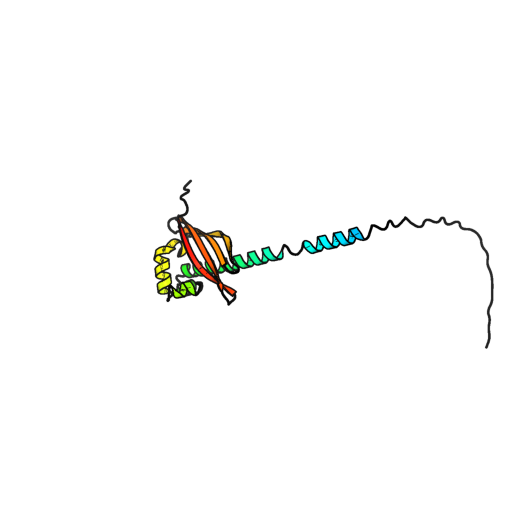0.75 103 LYS A C 1
ATOM 771 O O . LYS A 1 103 ? 2.670 7.138 -15.573 1.00 90.75 103 LYS A O 1
ATOM 776 N N . GLY A 1 104 ? 1.059 6.710 -14.066 1.00 86.50 104 GLY A N 1
ATOM 777 C CA . GLY A 1 104 ? 1.585 7.606 -13.024 1.00 86.50 104 GLY A CA 1
ATOM 778 C C . GLY A 1 104 ? 2.336 6.916 -11.885 1.00 86.50 104 GLY A C 1
ATOM 779 O O . GLY A 1 104 ? 3.064 7.571 -11.145 1.00 86.50 104 GLY A O 1
ATOM 780 N N . TYR A 1 105 ? 2.163 5.603 -11.737 1.00 91.19 105 TYR A N 1
ATOM 781 C CA . TYR A 1 105 ? 2.533 4.854 -10.535 1.00 91.19 105 TYR A CA 1
ATOM 782 C C . TYR A 1 105 ? 3.242 3.532 -10.863 1.00 91.19 105 TYR A C 1
ATOM 784 O O . TYR A 1 105 ? 3.199 2.587 -10.080 1.00 91.19 105 TYR A O 1
ATOM 792 N N . SER A 1 106 ? 3.937 3.453 -12.004 1.00 88.62 106 SER A N 1
ATOM 793 C CA . SER A 1 106 ? 4.682 2.248 -12.412 1.00 88.62 106 SER A CA 1
ATOM 794 C C . SER A 1 106 ? 5.602 1.665 -11.317 1.00 88.62 106 SER A C 1
ATOM 796 O O . SER A 1 106 ? 5.606 0.442 -11.167 1.00 88.62 106 SER A O 1
ATOM 798 N N . PRO A 1 107 ? 6.318 2.470 -10.496 1.00 91.75 107 PRO A N 1
ATOM 799 C CA . PRO A 1 107 ? 7.130 1.946 -9.388 1.00 91.75 107 PRO A CA 1
ATOM 800 C C . PRO A 1 107 ? 6.340 1.179 -8.318 1.00 91.75 107 PRO A C 1
ATOM 802 O O . PRO A 1 107 ? 6.891 0.315 -7.648 1.00 91.75 107 PRO A O 1
ATOM 805 N N . VAL A 1 108 ? 5.049 1.478 -8.160 1.00 92.00 108 VAL A N 1
ATOM 806 C CA . VAL A 1 108 ? 4.129 0.761 -7.263 1.00 92.00 108 VAL A CA 1
ATOM 807 C C . VAL A 1 108 ? 3.525 -0.467 -7.943 1.00 92.00 108 VAL A C 1
ATOM 809 O O . VAL A 1 108 ? 3.255 -1.467 -7.281 1.00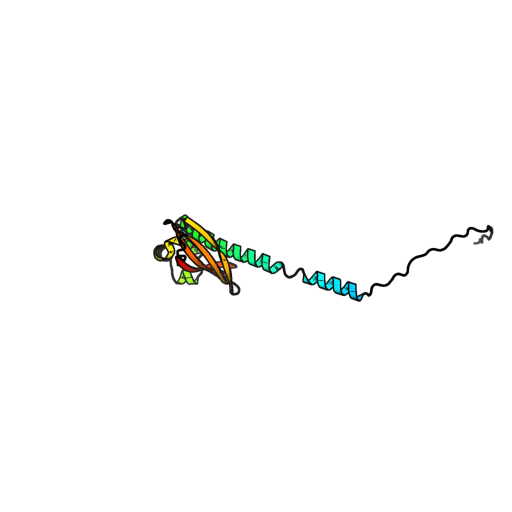 92.00 108 VAL A O 1
ATOM 812 N N . LEU A 1 109 ? 3.315 -0.404 -9.260 1.00 92.62 109 LEU A N 1
ATOM 813 C CA . LEU A 1 109 ? 2.746 -1.503 -10.036 1.00 92.62 109 LEU A CA 1
ATOM 814 C C . LEU A 1 109 ? 3.687 -2.719 -10.067 1.00 92.62 109 LEU A C 1
ATOM 816 O O . LEU A 1 109 ? 3.234 -3.857 -9.957 1.00 92.62 109 LEU A O 1
ATOM 820 N N . ARG A 1 110 ? 4.998 -2.483 -10.219 1.00 90.50 110 ARG A N 1
ATOM 821 C CA . ARG A 1 110 ? 6.035 -3.529 -10.249 1.00 90.50 110 ARG A CA 1
ATOM 822 C C . ARG A 1 110 ? 7.292 -3.109 -9.475 1.00 90.50 110 ARG A C 1
ATOM 824 O O . ARG A 1 110 ? 8.330 -2.843 -10.080 1.00 90.50 110 ARG A O 1
ATOM 831 N N . PRO A 1 111 ? 7.228 -3.029 -8.135 1.00 94.19 111 PRO A N 1
ATOM 832 C CA . PRO A 1 111 ? 8.404 -2.736 -7.333 1.00 94.19 111 PRO A CA 1
ATOM 833 C C . PRO A 1 111 ? 9.346 -3.940 -7.342 1.00 94.19 111 PRO A C 1
ATOM 835 O O . PRO A 1 111 ? 8.936 -5.065 -7.034 1.0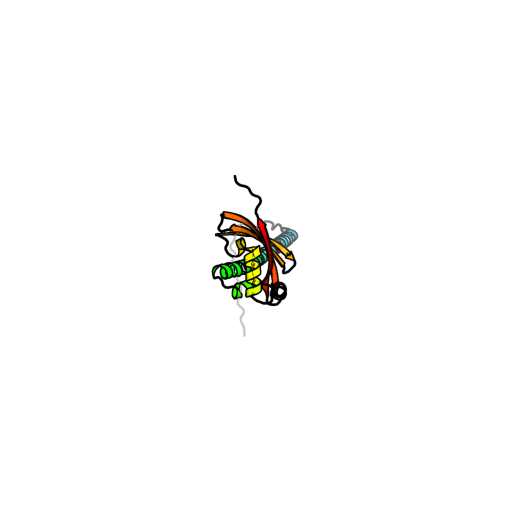0 94.19 111 PRO A O 1
ATOM 838 N N . ARG A 1 112 ? 10.631 -3.694 -7.613 1.00 95.06 112 ARG A N 1
ATOM 839 C CA . ARG A 1 112 ? 11.700 -4.683 -7.428 1.00 95.06 112 ARG A CA 1
ATOM 840 C C . ARG A 1 112 ? 11.853 -5.036 -5.951 1.00 95.06 112 ARG A C 1
ATOM 842 O O . ARG A 1 112 ? 12.024 -6.198 -5.595 1.00 95.06 112 ARG A O 1
ATOM 849 N N . SER A 1 113 ? 11.791 -4.024 -5.090 1.00 95.44 113 SER A N 1
ATOM 850 C CA . SER A 1 113 ? 11.720 -4.179 -3.639 1.00 95.44 113 SER A CA 1
ATOM 851 C C . SER A 1 113 ? 10.939 -3.022 -3.021 1.00 95.44 113 SER A C 1
ATOM 853 O O . SER A 1 113 ? 10.811 -1.957 -3.627 1.00 95.44 113 SER A O 1
ATOM 855 N N . TYR A 1 114 ? 10.399 -3.232 -1.822 1.00 96.94 114 TYR A N 1
ATOM 856 C CA . TYR A 1 114 ? 9.804 -2.170 -1.019 1.00 96.94 114 TYR A CA 1
ATOM 857 C C . TYR A 1 114 ? 10.038 -2.423 0.471 1.00 96.94 114 TYR A C 1
ATOM 859 O O . TYR A 1 114 ? 10.262 -3.559 0.893 1.00 96.94 114 TYR A O 1
ATOM 867 N N . ARG A 1 115 ? 9.961 -1.361 1.272 1.00 97.19 115 ARG A N 1
ATOM 868 C CA . ARG A 1 115 ? 9.910 -1.415 2.735 1.00 97.19 115 ARG A CA 1
ATOM 869 C C . ARG A 1 115 ? 8.862 -0.448 3.258 1.00 97.19 115 ARG A C 1
ATOM 871 O O . ARG A 1 115 ? 8.702 0.651 2.731 1.00 97.19 115 ARG A O 1
ATOM 878 N N . PHE A 1 116 ? 8.166 -0.868 4.309 1.00 97.38 116 PHE A N 1
ATOM 879 C CA . PHE A 1 116 ? 7.306 0.023 5.073 1.00 97.38 116 PHE A CA 1
ATOM 880 C C . PHE A 1 116 ? 8.153 0.916 5.968 1.00 97.38 116 PHE A C 1
ATOM 882 O O . PHE A 1 116 ? 8.990 0.430 6.723 1.00 97.38 116 PHE A O 1
ATOM 889 N N . GLU A 1 117 ? 7.879 2.211 5.901 1.00 96.62 117 GLU A N 1
ATOM 890 C CA . GLU A 1 117 ? 8.451 3.211 6.791 1.00 96.62 117 GLU A CA 1
ATOM 891 C C . GLU A 1 117 ? 7.503 3.465 7.975 1.00 96.62 117 GLU A C 1
ATOM 893 O O . GLU A 1 117 ? 6.477 2.789 8.163 1.00 96.62 117 GLU A O 1
ATOM 898 N N . THR A 1 118 ? 7.831 4.465 8.790 1.00 93.50 118 THR A N 1
ATOM 899 C CA . THR A 1 118 ? 6.970 4.915 9.884 1.00 93.50 118 THR A CA 1
ATOM 900 C C . THR A 1 118 ? 5.580 5.291 9.367 1.00 93.50 118 THR A C 1
ATOM 902 O O . THR A 1 118 ? 5.430 6.114 8.461 1.00 93.50 118 THR A O 1
ATOM 905 N N . ALA A 1 119 ? 4.557 4.696 9.977 1.00 96.12 119 ALA A N 1
ATOM 906 C CA . ALA A 1 119 ? 3.167 5.072 9.769 1.00 96.12 119 ALA A CA 1
ATOM 907 C C . ALA A 1 119 ? 2.756 6.170 10.754 1.00 96.12 119 ALA A C 1
ATOM 909 O O . ALA A 1 119 ? 3.284 6.253 11.866 1.00 96.12 119 ALA A O 1
ATOM 910 N N . ARG A 1 120 ? 1.788 6.991 10.359 1.00 95.25 120 ARG A N 1
ATOM 911 C CA . ARG A 1 120 ? 1.151 7.985 11.223 1.00 95.25 120 ARG A CA 1
ATOM 912 C C . ARG A 1 120 ? -0.353 7.799 11.161 1.00 95.25 120 ARG A C 1
ATOM 914 O O . ARG A 1 120 ? -0.911 7.750 10.072 1.00 95.25 120 ARG A O 1
ATOM 921 N N . GLU A 1 121 ? -0.995 7.723 12.313 1.00 95.19 121 GLU A N 1
ATOM 922 C CA . GLU A 1 121 ? -2.443 7.897 12.400 1.00 95.19 121 GLU A CA 1
ATOM 923 C C . GLU A 1 121 ? -2.734 9.389 12.241 1.00 95.19 121 GLU A C 1
ATOM 925 O O . GLU A 1 121 ? -2.127 10.217 12.924 1.00 95.19 121 GLU A O 1
ATOM 930 N N . THR A 1 122 ? -3.585 9.735 11.281 1.00 93.06 122 THR A N 1
ATOM 931 C CA . THR A 1 122 ? -3.944 11.128 10.976 1.00 93.06 122 THR A CA 1
ATOM 932 C C . THR A 1 122 ? -5.274 11.526 11.603 1.00 93.06 122 THR A C 1
ATOM 934 O O . THR A 1 122 ? -5.488 12.709 11.856 1.00 93.06 122 THR A O 1
ATOM 937 N N . ALA A 1 123 ? -6.127 10.543 11.891 1.00 93.25 123 ALA A N 1
ATOM 938 C CA . ALA A 1 123 ? -7.381 10.672 12.619 1.00 93.25 123 ALA A CA 1
ATOM 939 C C . ALA A 1 123 ? -7.780 9.308 13.210 1.00 93.25 123 ALA A C 1
ATOM 941 O O . ALA A 1 123 ? -7.166 8.282 12.899 1.00 93.25 123 ALA A O 1
ATOM 942 N N . GLU A 1 124 ? -8.833 9.295 14.028 1.00 88.44 124 GLU A N 1
ATOM 943 C CA . GLU A 1 124 ? -9.550 8.069 14.383 1.00 88.44 124 GLU A CA 1
ATOM 944 C C . GLU A 1 124 ? -10.068 7.460 13.071 1.00 88.44 124 GLU A C 1
ATOM 946 O O . GLU A 1 124 ? -10.914 8.047 12.406 1.00 88.44 124 GLU A O 1
ATOM 951 N N . ASP A 1 125 ? -9.476 6.340 12.655 1.00 95.00 125 ASP A N 1
ATOM 952 C CA . ASP A 1 125 ? -9.756 5.607 11.408 1.00 95.00 125 ASP A CA 1
ATOM 953 C C . ASP A 1 125 ? -9.047 6.065 10.141 1.00 95.00 125 ASP A C 1
ATOM 955 O O . ASP A 1 125 ? -9.366 5.570 9.060 1.00 95.00 125 ASP A O 1
ATOM 959 N N . GLU A 1 126 ? -8.010 6.894 10.259 1.00 97.56 126 GLU A N 1
ATOM 960 C CA . GLU A 1 126 ? -7.158 7.258 9.128 1.00 97.56 126 GLU A CA 1
ATOM 961 C C . GLU A 1 126 ? -5.674 7.008 9.401 1.00 97.56 126 GLU A C 1
ATOM 963 O O . GLU A 1 126 ? -5.125 7.403 10.432 1.00 97.56 126 GLU A O 1
ATOM 968 N N . ILE A 1 127 ? -5.002 6.376 8.436 1.00 98.25 127 ILE A N 1
ATOM 969 C CA . ILE A 1 127 ? -3.570 6.073 8.494 1.00 98.25 127 ILE A CA 1
ATOM 970 C C . ILE A 1 127 ? -2.872 6.604 7.248 1.00 98.25 127 ILE A C 1
ATOM 972 O O . ILE A 1 127 ? -3.263 6.313 6.119 1.00 98.25 127 ILE A O 1
ATOM 976 N N . ALA A 1 128 ? -1.760 7.298 7.463 1.00 98.25 128 ALA A N 1
ATOM 977 C CA . ALA A 1 128 ? -0.756 7.597 6.460 1.00 98.25 128 ALA A CA 1
ATOM 978 C C . ALA A 1 128 ? 0.434 6.630 6.610 1.00 98.25 128 ALA A C 1
ATOM 980 O O . ALA A 1 128 ? 1.178 6.685 7.592 1.00 98.25 128 ALA A O 1
ATOM 981 N N . GLN A 1 129 ? 0.633 5.745 5.634 1.00 98.38 129 GLN A N 1
ATOM 982 C CA . GLN A 1 129 ? 1.709 4.752 5.612 1.00 98.38 129 GLN A CA 1
ATOM 983 C C . GLN A 1 129 ? 2.771 5.148 4.580 1.00 98.38 129 GLN A C 1
ATOM 985 O O . GLN A 1 129 ? 2.540 5.091 3.372 1.00 98.38 129 GLN A O 1
ATOM 990 N N . GLY A 1 130 ? 3.954 5.539 5.061 1.00 97.75 130 GLY A N 1
ATOM 991 C CA . GLY A 1 130 ? 5.118 5.779 4.207 1.00 97.75 130 GLY A CA 1
ATOM 992 C C . GLY A 1 130 ? 5.748 4.473 3.723 1.00 97.75 130 GLY A C 1
ATOM 993 O O . GLY A 1 130 ? 5.746 3.472 4.443 1.00 97.75 130 GLY A O 1
ATOM 994 N N . MET A 1 131 ? 6.297 4.471 2.516 1.00 97.44 131 MET A N 1
ATOM 995 C CA . MET A 1 131 ? 7.017 3.337 1.946 1.00 97.44 131 MET A CA 1
ATOM 996 C C . MET A 1 131 ? 8.195 3.816 1.110 1.00 97.44 131 MET A C 1
ATOM 998 O O . MET A 1 131 ? 8.058 4.772 0.349 1.00 97.44 131 MET A O 1
ATOM 1002 N N . SER A 1 132 ? 9.308 3.098 1.188 1.00 96.69 132 SER A N 1
ATOM 1003 C CA . SER A 1 132 ? 10.413 3.213 0.236 1.00 96.69 132 SER A CA 1
ATOM 1004 C C . SER A 1 132 ? 10.303 2.083 -0.781 1.00 96.69 132 SER A C 1
ATOM 1006 O O . SER A 1 132 ? 10.060 0.937 -0.399 1.00 96.69 132 SER A O 1
ATOM 1008 N N . LEU A 1 133 ? 10.468 2.382 -2.066 1.00 95.69 133 LEU A N 1
ATOM 1009 C CA . LEU A 1 133 ? 10.394 1.412 -3.158 1.00 95.69 133 LEU A CA 1
ATOM 1010 C C . LEU A 1 133 ? 11.592 1.576 -4.081 1.00 95.69 133 LEU A C 1
ATOM 1012 O O . LEU A 1 133 ? 12.072 2.686 -4.277 1.00 95.69 133 LEU A O 1
ATOM 1016 N N . GLN A 1 134 ? 12.008 0.481 -4.702 1.00 95.50 134 GLN A N 1
ATOM 1017 C CA . GLN A 1 134 ? 12.929 0.511 -5.828 1.00 95.50 134 GLN A CA 1
ATOM 1018 C C . GLN A 1 134 ? 12.213 -0.027 -7.064 1.00 95.50 134 GLN A C 1
ATOM 1020 O O . GLN A 1 134 ? 11.614 -1.106 -7.010 1.00 95.50 134 GLN A O 1
ATOM 1025 N N . ASP A 1 135 ? 12.259 0.718 -8.166 1.00 93.62 135 ASP A N 1
ATOM 1026 C CA . ASP A 1 135 ? 11.693 0.263 -9.436 1.00 93.62 135 ASP A CA 1
ATOM 1027 C C . ASP A 1 135 ? 12.607 -0.746 -10.159 1.00 93.62 135 ASP A C 1
ATOM 1029 O O . ASP A 1 135 ? 13.706 -1.078 -9.706 1.00 93.62 135 ASP A O 1
ATOM 1033 N N . GLU A 1 136 ? 12.139 -1.268 -11.293 1.00 91.88 136 GLU A N 1
ATOM 1034 C CA . GLU A 1 136 ? 12.896 -2.228 -12.111 1.00 91.88 136 GLU A CA 1
ATOM 1035 C C . GLU A 1 136 ? 14.198 -1.637 -12.682 1.00 91.88 136 GLU A C 1
ATOM 1037 O O . GLU A 1 136 ? 15.141 -2.382 -12.946 1.00 91.88 136 GLU A O 1
ATOM 1042 N N . ALA A 1 137 ? 14.283 -0.309 -12.825 1.00 91.69 137 ALA A N 1
ATOM 1043 C CA . ALA A 1 137 ? 15.479 0.399 -13.278 1.00 91.69 137 ALA A CA 1
ATOM 1044 C C . ALA A 1 137 ? 16.470 0.701 -12.136 1.00 91.69 137 ALA A C 1
ATOM 1046 O O . ALA A 1 137 ? 17.541 1.260 -12.380 1.00 91.69 137 ALA A O 1
ATOM 1047 N N . GLY A 1 138 ? 16.137 0.334 -10.894 1.00 92.19 138 GLY A N 1
ATOM 1048 C CA . GLY A 1 138 ? 16.968 0.589 -9.723 1.00 92.19 138 GLY A CA 1
ATOM 1049 C C . GLY A 1 138 ? 16.877 2.020 -9.193 1.00 92.19 138 GLY A C 1
ATOM 1050 O O . GLY A 1 138 ? 17.749 2.427 -8.430 1.00 92.19 138 GLY A O 1
ATOM 1051 N N . LEU A 1 139 ? 15.871 2.799 -9.598 1.00 93.00 139 LEU A N 1
ATOM 1052 C CA . LEU A 1 139 ? 15.625 4.118 -9.023 1.00 93.00 139 LEU A CA 1
ATOM 1053 C C . LEU A 1 139 ? 14.813 3.977 -7.740 1.00 93.00 139 LEU A C 1
ATOM 1055 O O . LEU A 1 139 ? 13.834 3.228 -7.692 1.00 93.00 139 LEU A O 1
ATOM 1059 N N . ASP A 1 140 ? 15.205 4.741 -6.725 1.00 95.19 140 ASP A N 1
ATOM 1060 C CA . ASP A 1 140 ? 14.519 4.763 -5.443 1.00 95.19 140 ASP A CA 1
ATOM 1061 C C . ASP A 1 140 ? 13.382 5.794 -5.439 1.00 95.19 140 ASP A C 1
ATOM 1063 O O . ASP A 1 140 ? 13.483 6.916 -5.952 1.00 95.19 140 ASP A O 1
ATOM 1067 N N . TRP A 1 141 ? 12.275 5.396 -4.827 1.00 96.38 141 TRP A N 1
ATOM 1068 C CA . TRP A 1 141 ? 11.030 6.139 -4.734 1.00 96.38 141 TRP A CA 1
ATOM 1069 C C . TRP A 1 141 ? 10.507 6.109 -3.305 1.00 96.38 141 TRP A C 1
ATOM 1071 O O . TRP A 1 141 ? 10.713 5.152 -2.563 1.00 96.38 141 TRP A O 1
ATOM 1081 N N . VAL A 1 142 ? 9.760 7.144 -2.948 1.00 96.25 142 VAL A N 1
ATOM 1082 C CA . VAL A 1 142 ? 8.975 7.204 -1.721 1.00 96.25 142 VAL A CA 1
ATOM 1083 C C . VAL A 1 142 ? 7.505 7.262 -2.104 1.00 96.25 142 VAL A C 1
ATOM 1085 O O . VAL A 1 142 ? 7.092 8.143 -2.865 1.00 96.25 142 VAL A O 1
ATOM 1088 N N . ALA A 1 143 ? 6.714 6.338 -1.565 1.00 97.25 143 ALA A N 1
ATOM 1089 C CA . ALA A 1 143 ? 5.264 6.391 -1.627 1.00 97.25 143 ALA A CA 1
ATOM 1090 C C . ALA A 1 143 ? 4.673 6.773 -0.269 1.00 97.25 143 ALA A C 1
ATOM 1092 O O . ALA A 1 143 ? 5.155 6.358 0.783 1.00 97.25 143 ALA A O 1
ATOM 1093 N N . LEU A 1 144 ? 3.596 7.546 -0.304 1.00 97.75 144 LEU A N 1
ATOM 1094 C CA . LEU A 1 144 ? 2.749 7.816 0.846 1.00 97.75 144 LEU A CA 1
ATOM 1095 C C . LEU A 1 144 ? 1.348 7.308 0.534 1.00 97.75 144 LEU A C 1
ATOM 1097 O O . LEU A 1 144 ? 0.641 7.904 -0.282 1.00 97.75 144 LEU A O 1
ATOM 1101 N N . TYR A 1 145 ? 0.967 6.216 1.183 1.00 98.31 145 TYR A N 1
ATOM 1102 C CA . TYR A 1 145 ? -0.389 5.691 1.131 1.00 98.31 145 TYR A CA 1
ATOM 1103 C C . TYR A 1 145 ? -1.241 6.337 2.206 1.00 98.31 145 TYR A C 1
ATOM 1105 O O . TYR A 1 145 ? -0.794 6.492 3.341 1.00 98.31 145 TYR A O 1
ATOM 1113 N N . THR A 1 146 ? -2.481 6.652 1.863 1.00 98.44 146 THR A N 1
ATOM 1114 C CA . THR A 1 146 ? -3.514 7.007 2.833 1.00 98.44 146 THR A CA 1
ATOM 1115 C C . THR A 1 146 ? -4.570 5.912 2.844 1.00 98.44 146 THR A C 1
ATOM 1117 O O . THR A 1 146 ? -4.984 5.421 1.789 1.00 98.44 146 THR A O 1
ATOM 1120 N N . LEU A 1 147 ? -4.977 5.495 4.038 1.00 98.69 147 LEU A N 1
ATOM 1121 C CA . LEU A 1 147 ? -5.979 4.465 4.261 1.00 98.69 147 LEU A CA 1
ATOM 1122 C C . LEU A 1 147 ? -7.023 4.970 5.236 1.00 98.69 147 LEU A C 1
ATOM 1124 O O . LEU A 1 147 ? -6.708 5.736 6.143 1.00 98.69 147 LEU A O 1
ATOM 1128 N N . GLN A 1 148 ? -8.240 4.472 5.067 1.00 98.44 148 GLN A N 1
ATOM 1129 C CA . GLN A 1 148 ? -9.339 4.743 5.974 1.00 98.44 148 GLN A CA 1
ATOM 1130 C C . GLN A 1 148 ? -10.047 3.443 6.344 1.00 98.44 148 GLN A C 1
ATOM 1132 O O . GLN A 1 148 ? -10.313 2.611 5.463 1.00 98.44 148 GLN A O 1
ATOM 1137 N N . ARG A 1 149 ? -10.368 3.265 7.626 1.00 97.88 149 ARG A N 1
ATOM 1138 C CA . ARG A 1 149 ? -11.208 2.155 8.080 1.00 97.88 149 ARG A CA 1
ATOM 1139 C C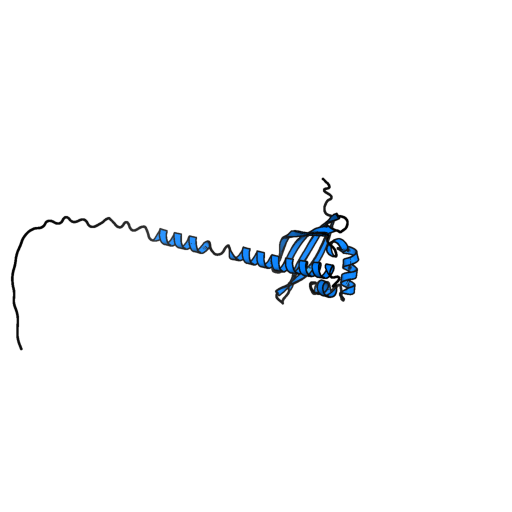 . ARG A 1 149 ? -12.651 2.456 7.695 1.00 97.88 149 ARG A C 1
ATOM 1141 O O . ARG A 1 149 ? -13.173 3.530 7.972 1.00 97.88 149 ARG A O 1
ATOM 1148 N N . GLN A 1 150 ? -13.272 1.534 6.978 1.00 97.38 150 GLN A N 1
ATOM 1149 C CA . GLN A 1 150 ? -14.650 1.682 6.529 1.00 97.38 150 GLN A CA 1
ATOM 1150 C C . GLN A 1 150 ? -15.620 1.234 7.630 1.00 97.38 150 GLN A C 1
ATOM 1152 O O . GLN A 1 150 ? -15.221 0.630 8.626 1.00 97.38 150 GLN A O 1
ATOM 1157 N N . ALA A 1 151 ? -16.916 1.482 7.427 1.00 95.06 151 ALA A N 1
ATOM 1158 C CA . ALA A 1 151 ? -17.963 1.075 8.368 1.00 95.06 151 ALA A CA 1
ATOM 1159 C C . ALA A 1 151 ? -18.041 -0.452 8.587 1.00 95.06 151 ALA A C 1
ATOM 1161 O O . ALA A 1 151 ? -18.539 -0.898 9.615 1.00 95.06 151 ALA A O 1
ATOM 1162 N N . ASP A 1 152 ? -17.532 -1.253 7.644 1.00 94.69 152 ASP A N 1
ATOM 1163 C CA . ASP A 1 152 ? -17.408 -2.715 7.756 1.00 94.69 152 ASP A CA 1
ATOM 1164 C C . ASP A 1 152 ? -16.153 -3.166 8.541 1.00 94.69 152 ASP A C 1
ATOM 1166 O O . ASP A 1 152 ? -15.868 -4.361 8.645 1.00 94.69 152 ASP A O 1
ATOM 1170 N N . GLY A 1 153 ? -15.379 -2.215 9.074 1.00 94.25 153 GLY A N 1
ATOM 1171 C CA . GLY A 1 153 ? -14.136 -2.449 9.805 1.00 94.25 153 GLY A CA 1
ATOM 1172 C C . GLY A 1 153 ? -12.919 -2.737 8.920 1.00 94.25 153 GLY A C 1
ATOM 1173 O O . GLY A 1 153 ? -11.815 -2.879 9.446 1.00 94.25 153 GLY A O 1
ATOM 1174 N N . GLN A 1 154 ? -13.074 -2.811 7.595 1.00 96.81 154 GLN A N 1
ATOM 1175 C CA . GLN A 1 154 ? -11.966 -3.066 6.678 1.00 96.81 154 GLN A CA 1
ATOM 1176 C C . GLN A 1 154 ? -11.190 -1.785 6.383 1.00 96.81 154 GLN A C 1
ATOM 1178 O O . GLN A 1 154 ? -11.761 -0.719 6.155 1.00 96.81 154 GLN A O 1
ATOM 1183 N N . TRP A 1 155 ? -9.867 -1.897 6.315 1.00 98.25 155 TRP A N 1
ATOM 1184 C CA . TRP A 1 155 ? -9.031 -0.828 5.780 1.00 98.25 155 TRP A CA 1
ATOM 1185 C C . TRP A 1 155 ? -9.153 -0.783 4.260 1.00 98.25 155 TRP A C 1
ATOM 1187 O O . TRP A 1 155 ? -9.107 -1.815 3.591 1.00 98.25 155 TRP A O 1
ATOM 1197 N N . ARG A 1 156 ? -9.291 0.423 3.706 1.00 98.50 156 ARG A N 1
ATOM 1198 C CA . ARG A 1 156 ? -9.276 0.662 2.260 1.00 98.50 156 ARG A CA 1
ATOM 1199 C C . ARG A 1 156 ? -8.351 1.812 1.914 1.00 98.50 156 ARG A C 1
ATOM 1201 O O . ARG A 1 156 ? -8.236 2.774 2.670 1.00 98.50 156 ARG A O 1
ATOM 1208 N N . ILE A 1 157 ? -7.715 1.717 0.753 1.00 98.50 157 ILE A N 1
ATOM 1209 C CA . ILE A 1 157 ? -6.767 2.720 0.269 1.00 98.50 157 ILE A CA 1
ATOM 1210 C C . ILE A 1 157 ? -7.549 3.907 -0.290 1.00 98.50 157 ILE A C 1
ATOM 1212 O O . ILE A 1 157 ? -8.330 3.764 -1.233 1.00 98.50 157 ILE A O 1
ATOM 1216 N N . THR A 1 158 ? -7.341 5.081 0.296 1.00 98.12 158 THR A N 1
ATOM 1217 C CA . THR A 1 158 ? -7.965 6.343 -0.118 1.00 98.12 158 THR A CA 1
ATOM 1218 C C . THR A 1 158 ? -7.082 7.139 -1.073 1.00 98.12 158 THR A C 1
ATOM 1220 O O . THR A 1 158 ? -7.586 7.980 -1.811 1.00 98.12 158 THR A O 1
ATOM 1223 N N . GLY A 1 159 ? -5.779 6.848 -1.111 1.00 96.44 159 GLY A N 1
ATOM 1224 C CA . GLY A 1 159 ? -4.846 7.522 -2.001 1.00 96.44 159 GLY A CA 1
ATOM 1225 C C . GLY A 1 159 ? -3.429 6.963 -1.941 1.00 96.44 159 GLY A C 1
ATOM 1226 O O . GLY A 1 159 ? -3.050 6.241 -1.019 1.00 96.44 159 GLY A O 1
ATOM 1227 N N . CYS A 1 160 ? -2.642 7.323 -2.952 1.00 96.69 160 CYS A N 1
ATOM 1228 C CA . CYS A 1 160 ? -1.209 7.078 -3.015 1.00 96.69 160 CYS A CA 1
ATOM 1229 C C . CYS A 1 160 ? -0.533 8.286 -3.668 1.00 96.69 160 CYS A C 1
ATOM 1231 O O . CYS A 1 160 ? -0.920 8.727 -4.753 1.00 96.69 160 CYS A O 1
ATOM 1233 N N . GLN A 1 161 ? 0.494 8.819 -3.017 1.00 95.62 161 GLN A N 1
ATOM 1234 C CA . GLN A 1 161 ? 1.387 9.824 -3.588 1.00 95.62 161 GLN A CA 1
ATOM 1235 C C . GLN A 1 161 ? 2.745 9.183 -3.821 1.00 95.62 161 GLN A C 1
ATOM 1237 O O . GLN A 1 161 ? 3.215 8.444 -2.965 1.00 95.62 161 GLN A O 1
ATOM 1242 N N . LEU A 1 162 ? 3.381 9.476 -4.951 1.00 94.94 162 LEU A N 1
ATOM 1243 C CA . LEU A 1 162 ? 4.659 8.886 -5.327 1.00 94.94 162 LEU A CA 1
ATOM 1244 C C . LEU A 1 162 ? 5.648 9.990 -5.698 1.00 94.94 162 LEU A C 1
ATOM 1246 O O . LEU A 1 162 ? 5.323 10.891 -6.471 1.00 94.94 162 LEU A O 1
ATOM 1250 N N . LYS A 1 163 ? 6.854 9.933 -5.135 1.00 94.81 163 LYS A N 1
ATOM 1251 C CA . LYS A 1 163 ? 7.938 10.887 -5.397 1.00 94.81 163 LYS A CA 1
ATOM 1252 C C . LYS A 1 163 ? 9.248 10.130 -5.563 1.00 94.81 163 LYS A C 1
ATOM 1254 O O . LYS A 1 163 ? 9.458 9.119 -4.901 1.00 94.81 163 LYS A O 1
ATOM 1259 N N . LYS A 1 164 ? 10.138 10.616 -6.428 1.00 93.62 164 LYS A N 1
ATOM 1260 C CA . LYS A 1 164 ? 11.511 10.095 -6.483 1.00 93.62 164 LYS A CA 1
ATOM 1261 C C . LYS A 1 164 ? 12.203 10.395 -5.157 1.00 93.62 164 LYS A C 1
ATOM 1263 O O . LYS A 1 164 ? 12.020 11.489 -4.618 1.00 93.62 164 LYS A O 1
ATOM 1268 N N . ALA A 1 165 ? 12.967 9.439 -4.638 1.00 88.81 165 ALA A N 1
ATOM 1269 C CA . ALA A 1 165 ? 13.795 9.691 -3.472 1.00 88.81 165 ALA A CA 1
ATOM 1270 C C . ALA A 1 165 ? 14.854 10.758 -3.819 1.00 88.81 165 ALA A C 1
ATOM 1272 O O . ALA A 1 165 ? 15.302 10.819 -4.973 1.00 88.81 165 ALA A O 1
ATOM 1273 N N . PRO A 1 166 ? 15.248 11.620 -2.864 1.00 81.69 166 PRO A N 1
ATOM 1274 C CA . PRO A 1 166 ? 16.416 12.475 -3.034 1.00 81.69 166 PRO A CA 1
ATOM 1275 C C . PRO A 1 166 ? 17.605 11.598 -3.433 1.00 81.69 166 PRO A C 1
ATOM 1277 O O . PRO A 1 166 ? 17.868 10.584 -2.792 1.00 81.69 166 PRO A O 1
ATOM 1280 N N . GLY A 1 167 ? 18.264 11.938 -4.540 1.00 64.44 167 GLY A N 1
ATOM 1281 C CA . GLY A 1 167 ? 19.349 11.128 -5.072 1.00 64.44 167 GLY A CA 1
ATOM 1282 C C . GLY A 1 167 ? 20.573 11.211 -4.174 1.00 64.44 167 GLY A C 1
ATOM 1283 O O . GLY A 1 167 ? 21.405 12.085 -4.378 1.00 64.44 167 GLY A O 1
ATOM 1284 N N . GLU A 1 168 ? 20.705 10.296 -3.225 1.00 54.00 168 GLU A N 1
ATOM 1285 C CA . GLU A 1 168 ? 21.970 10.057 -2.538 1.00 54.00 168 GLU A CA 1
ATOM 1286 C C . GLU A 1 168 ? 22.625 8.836 -3.182 1.00 54.00 168 GLU A C 1
ATOM 1288 O O . GLU A 1 168 ? 22.482 7.698 -2.744 1.00 54.00 168 GLU A O 1
ATOM 1293 N N . ARG A 1 169 ? 23.294 9.076 -4.315 1.00 56.00 169 ARG A N 1
ATOM 1294 C CA . ARG A 1 169 ? 24.337 8.158 -4.770 1.00 56.00 169 ARG A CA 1
ATOM 1295 C C . ARG A 1 169 ? 25.576 8.495 -3.951 1.00 56.00 169 ARG A C 1
ATOM 1297 O O . ARG A 1 169 ? 26.143 9.566 -4.155 1.00 56.00 169 ARG A O 1
ATOM 1304 N N . VAL A 1 170 ? 25.917 7.615 -3.012 1.00 41.41 170 VAL A N 1
ATOM 1305 C CA . VAL A 1 170 ? 27.227 7.602 -2.343 1.00 41.41 170 VAL A CA 1
ATOM 1306 C C . VAL A 1 170 ? 28.315 7.313 -3.372 1.00 41.41 170 VAL A C 1
ATOM 1308 O O . VAL A 1 170 ? 28.052 6.474 -4.268 1.00 41.41 170 VAL A O 1
#

pLDDT: mean 81.14, std 20.9, range [36.62, 98.69]

Sequence (170 aa):
MTALARVMPGSWRHARERIPAAGSAECLPMRTVASLLILVLTGLAVQADDATRDTTLKAARATIERQIDAFRRNDAAAAYAEAAPQVRNLFPSAETFIAMVAKGYSPVLRPRSYRFETARETAEDEIAQGMSLQDEAGLDWVALYTLQRQADGQWRITGCQLKKAPGERV

InterPro domains:
  IPR032347 Protein of unknown function DUF4864 [PF16156] (58-168)
  IPR032710 NTF2-like domain superfamily [SSF54427] (59-159)

Foldseek 3Di:
DDDDDDDDDDDDDDDDDDDDDDDDPPPPPPVVVVVVVVVVVVVPPPPPVVVVVVVVVVLQVVLLVQLLVCLVVVNLPSNCVQADVQVCVVQVDSVSVVVVCVVAPQQSSAFPDKDWDDKDAPDDFKIWIWMWTARPVRFIKIKIWIWGQDPVRHIHTHDIDMDGDDDDPD